Protein AF-A0A356T9Y6-F1 (afdb_monomer)

Solvent-accessible surface area (backbone atoms only — not comparable to full-atom values): 6758 Å² total; per-residue (Å²): 99,62,47,101,84,70,45,80,47,49,85,92,61,42,80,42,81,35,75,61,44,60,67,48,46,75,71,39,52,76,66,49,41,29,22,49,42,24,41,49,51,39,47,34,36,77,71,64,79,35,70,65,84,82,47,53,75,69,30,48,52,24,30,74,67,35,35,50,54,34,81,71,34,36,67,39,81,45,95,54,80,24,35,33,31,36,27,47,42,69,61,55,50,62,49,39,78,72,78,49,96,79,84,77,82,76,88,70,85,76,87,78,86,133

Structure (mmCIF, N/CA/C/O backbone):
data_AF-A0A356T9Y6-F1
#
_entry.id   AF-A0A356T9Y6-F1
#
loop_
_atom_site.group_PDB
_atom_site.id
_atom_site.type_symbol
_atom_site.label_atom_id
_atom_site.label_alt_id
_atom_site.label_comp_id
_atom_site.label_asym_id
_atom_site.label_entity_id
_atom_site.label_seq_id
_atom_site.pdbx_PDB_ins_code
_atom_site.Cartn_x
_atom_site.Cartn_y
_atom_site.Cartn_z
_atom_site.occupancy
_atom_site.B_iso_or_equiv
_atom_site.auth_seq_id
_atom_site.auth_comp_id
_atom_site.auth_asym_id
_atom_site.auth_atom_id
_atom_site.pdbx_PDB_model_num
ATOM 1 N N . MET A 1 1 ? -7.455 -16.817 -10.266 1.00 56.06 1 MET A N 1
ATOM 2 C CA . MET A 1 1 ? -7.678 -17.212 -11.683 1.00 56.06 1 MET A CA 1
ATOM 3 C C . MET A 1 1 ? -6.355 -17.056 -12.451 1.00 56.06 1 MET A C 1
ATOM 5 O O . MET A 1 1 ? -5.447 -16.477 -11.871 1.00 56.06 1 MET A O 1
ATOM 9 N N . TYR A 1 2 ? -6.181 -17.572 -13.676 1.00 58.06 2 TYR A N 1
ATOM 10 C CA . TYR A 1 2 ? -4.976 -17.311 -14.497 1.00 58.06 2 TYR A CA 1
ATOM 11 C C . TYR A 1 2 ? -5.376 -16.685 -15.844 1.00 58.06 2 TYR A C 1
ATOM 13 O O . TYR A 1 2 ? -6.466 -16.972 -16.336 1.00 58.06 2 TYR A O 1
ATOM 21 N N . ASP A 1 3 ? -4.541 -15.820 -16.422 1.00 59.94 3 ASP A N 1
ATOM 22 C CA . ASP A 1 3 ? -4.785 -15.215 -17.736 1.00 59.94 3 ASP A CA 1
ATOM 23 C C . ASP A 1 3 ? -4.516 -16.200 -18.893 1.00 59.94 3 ASP A C 1
ATOM 25 O O . ASP A 1 3 ? -4.099 -17.342 -18.690 1.00 59.94 3 ASP A O 1
ATOM 29 N N . ARG A 1 4 ? -4.726 -15.752 -20.141 1.00 47.72 4 ARG A N 1
ATOM 30 C CA . ARG A 1 4 ? -4.482 -16.566 -21.353 1.00 47.72 4 ARG A CA 1
ATOM 31 C C . ARG A 1 4 ? -3.010 -16.973 -21.542 1.00 47.72 4 ARG A C 1
ATOM 33 O O . ARG A 1 4 ? -2.715 -17.753 -22.440 1.00 47.72 4 ARG A O 1
ATOM 40 N N . ARG A 1 5 ? -2.094 -16.429 -20.735 1.00 49.81 5 ARG A N 1
ATOM 41 C CA . ARG A 1 5 ? -0.657 -16.734 -20.702 1.00 49.81 5 ARG A CA 1
ATOM 42 C C . ARG A 1 5 ? -0.280 -17.581 -19.477 1.00 49.81 5 ARG A C 1
ATOM 44 O O . ARG A 1 5 ? 0.901 -17.846 -19.275 1.00 49.81 5 ARG A O 1
ATOM 51 N N . GLY A 1 6 ? -1.257 -18.007 -18.670 1.00 52.28 6 GLY A N 1
ATOM 52 C CA . GLY A 1 6 ? -1.038 -18.794 -17.457 1.00 52.28 6 GLY A CA 1
ATOM 53 C C . GLY A 1 6 ? -0.529 -17.975 -16.268 1.00 52.28 6 GLY A C 1
ATOM 54 O O . GLY A 1 6 ? 0.009 -18.554 -15.326 1.00 52.28 6 GLY A O 1
ATOM 55 N N . LEU A 1 7 ? -0.670 -16.644 -16.286 1.00 52.72 7 LEU A N 1
ATOM 56 C CA . LEU A 1 7 ? -0.239 -15.767 -15.195 1.00 52.72 7 LEU A CA 1
ATOM 57 C C . LEU A 1 7 ? -1.350 -15.576 -14.160 1.00 52.72 7 LEU A C 1
ATOM 59 O O . LEU A 1 7 ? -2.503 -15.407 -14.549 1.00 52.72 7 LEU A O 1
ATOM 63 N N . PRO A 1 8 ? -1.043 -15.580 -12.851 1.00 59.09 8 PRO A N 1
ATOM 64 C CA . PRO A 1 8 ? -2.057 -15.394 -11.821 1.00 59.09 8 PRO A CA 1
ATOM 65 C C . PRO A 1 8 ? -2.729 -14.024 -11.964 1.00 59.09 8 PRO A C 1
ATOM 67 O O . PRO A 1 8 ? -2.071 -12.988 -11.880 1.00 59.09 8 PRO A O 1
ATOM 70 N N . ILE A 1 9 ? -4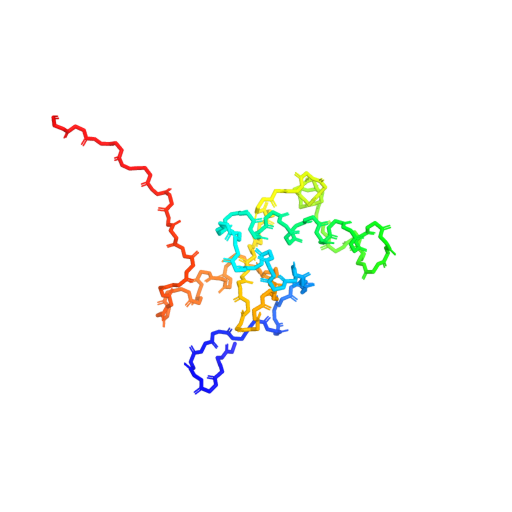.047 -14.025 -12.148 1.00 62.59 9 ILE A N 1
ATOM 71 C CA . ILE A 1 9 ? -4.891 -12.841 -12.005 1.00 62.59 9 ILE A CA 1
ATOM 72 C C . ILE A 1 9 ? -5.355 -12.825 -10.554 1.00 62.59 9 ILE A C 1
ATOM 74 O O . ILE A 1 9 ? -6.025 -13.766 -10.114 1.00 62.59 9 ILE A O 1
ATOM 78 N N . PHE A 1 10 ? -4.971 -11.770 -9.836 1.00 64.62 10 PHE A N 1
ATOM 79 C CA . PHE A 1 10 ? -5.389 -11.515 -8.460 1.00 64.62 10 PHE A CA 1
ATOM 80 C C . PHE A 1 10 ? -6.439 -10.406 -8.357 1.00 64.62 10 PHE A C 1
ATOM 82 O O . PHE A 1 10 ? -6.757 -9.993 -7.248 1.00 64.62 10 PHE A O 1
ATOM 89 N N . ASP A 1 11 ? -6.969 -9.907 -9.479 1.00 62.12 11 ASP A N 1
ATOM 90 C CA . ASP A 1 11 ? -7.982 -8.840 -9.488 1.00 62.12 11 ASP A CA 1
ATOM 91 C C . ASP A 1 11 ? -9.234 -9.210 -8.662 1.00 62.12 11 ASP A C 1
ATOM 93 O O . ASP A 1 11 ? -9.897 -8.330 -8.125 1.00 62.12 11 ASP A O 1
ATOM 97 N N . ASP A 1 12 ? -9.521 -10.506 -8.501 1.00 63.88 12 ASP A N 1
ATOM 98 C CA . ASP A 1 12 ? -10.611 -11.053 -7.684 1.00 63.88 12 ASP A CA 1
ATOM 99 C C . ASP A 1 12 ? -10.329 -11.046 -6.168 1.00 63.88 12 ASP A C 1
ATOM 101 O O . ASP A 1 12 ? -11.264 -11.098 -5.370 1.00 63.88 12 ASP A O 1
ATOM 105 N N . ILE A 1 13 ? -9.060 -10.978 -5.753 1.00 64.50 13 ILE A N 1
ATOM 106 C CA . ILE A 1 13 ? -8.641 -11.094 -4.342 1.00 64.50 13 ILE A CA 1
ATOM 107 C C . ILE A 1 13 ? -7.733 -9.957 -3.854 1.00 64.50 13 ILE A C 1
ATOM 109 O O . ILE A 1 13 ? -7.311 -9.951 -2.691 1.00 64.50 13 ILE A O 1
ATOM 113 N N . ALA A 1 14 ? -7.372 -9.021 -4.728 1.00 74.81 14 ALA A N 1
ATOM 114 C CA . ALA A 1 14 ? -6.532 -7.888 -4.385 1.00 74.81 14 ALA A CA 1
ATOM 115 C C . ALA A 1 14 ? -7.281 -6.962 -3.424 1.00 74.81 14 ALA A C 1
ATOM 117 O O . ALA A 1 14 ? -8.378 -6.482 -3.699 1.00 74.81 14 ALA A O 1
ATOM 118 N N . ALA A 1 15 ? -6.664 -6.672 -2.280 1.00 75.62 15 ALA A N 1
ATOM 119 C CA . ALA A 1 15 ? -7.224 -5.721 -1.328 1.00 75.62 15 ALA A CA 1
ATOM 120 C C . ALA A 1 15 ? -7.080 -4.276 -1.830 1.00 75.62 15 ALA A C 1
ATOM 122 O O . ALA A 1 15 ? -7.915 -3.425 -1.512 1.00 75.62 15 ALA A O 1
ATOM 123 N N . VAL A 1 16 ? -5.996 -4.005 -2.569 1.00 81.00 16 VAL A N 1
ATOM 124 C CA . VAL A 1 16 ? -5.581 -2.677 -3.038 1.00 81.00 16 VAL A CA 1
ATOM 125 C C . VAL A 1 16 ? -4.781 -2.799 -4.335 1.00 81.00 16 VAL A C 1
ATOM 127 O O . VAL A 1 16 ? -3.892 -3.649 -4.425 1.00 81.00 16 VAL A O 1
ATOM 130 N N . ASP A 1 17 ? -5.020 -1.876 -5.265 1.00 85.06 17 ASP A N 1
ATOM 131 C CA . ASP A 1 17 ? -4.154 -1.576 -6.406 1.00 85.06 17 ASP A CA 1
ATOM 132 C C . ASP A 1 17 ? -3.355 -0.287 -6.164 1.00 85.06 17 ASP A C 1
ATOM 134 O O . ASP A 1 17 ? -3.898 0.703 -5.682 1.00 85.06 17 ASP A O 1
ATOM 138 N N . SER A 1 18 ? -2.068 -0.290 -6.506 1.00 82.06 18 SER A N 1
ATOM 139 C CA . SER A 1 18 ? -1.175 0.876 -6.447 1.00 82.06 18 SER A CA 1
ATOM 140 C C . SER A 1 18 ? -0.456 1.059 -7.782 1.00 82.06 18 SER A C 1
ATOM 142 O O . SER A 1 18 ? -0.133 0.072 -8.447 1.00 82.06 18 SER A O 1
ATOM 144 N N . ASN A 1 19 ? -0.186 2.307 -8.177 1.00 87.12 19 ASN A N 1
ATOM 145 C CA . ASN A 1 19 ? 0.563 2.626 -9.393 1.00 87.12 19 ASN A CA 1
ATOM 146 C C . ASN A 1 19 ? 1.815 3.445 -9.058 1.00 87.12 19 ASN A C 1
ATOM 148 O O . ASN A 1 19 ? 1.735 4.603 -8.663 1.00 87.12 19 ASN A O 1
ATOM 152 N N . LEU A 1 20 ? 2.988 2.840 -9.243 1.00 80.62 20 LEU A N 1
ATOM 153 C CA . LEU A 1 20 ? 4.279 3.444 -8.903 1.00 80.62 20 LEU A CA 1
ATOM 154 C C . LEU A 1 20 ? 4.829 4.383 -9.981 1.00 80.62 20 LEU A C 1
ATOM 156 O O . LEU A 1 20 ? 5.854 5.023 -9.758 1.00 80.62 20 LEU A O 1
ATOM 160 N N . GLY A 1 21 ? 4.202 4.438 -11.157 1.00 79.12 21 GLY A N 1
ATOM 161 C CA . GLY A 1 21 ? 4.794 5.051 -12.341 1.00 79.12 21 GLY A CA 1
ATOM 162 C C . GLY A 1 21 ? 5.931 4.207 -12.937 1.00 79.12 21 GLY A C 1
ATOM 163 O O . GLY A 1 21 ? 6.632 3.449 -12.260 1.00 79.12 21 GLY A O 1
ATOM 164 N N . ARG A 1 22 ? 6.125 4.330 -14.256 1.00 75.19 22 ARG A N 1
ATOM 165 C CA . ARG A 1 22 ? 7.030 3.464 -15.035 1.00 75.19 22 ARG A CA 1
ATOM 166 C C . ARG A 1 22 ? 8.487 3.531 -14.566 1.00 75.19 22 ARG A C 1
ATOM 168 O O . ARG A 1 22 ? 9.138 2.496 -14.462 1.00 75.19 22 ARG A O 1
ATOM 175 N N . GLN A 1 23 ? 8.993 4.721 -14.247 1.00 70.06 23 GLN A N 1
ATOM 176 C CA . GLN A 1 23 ? 10.394 4.904 -13.859 1.00 70.06 23 GLN A CA 1
ATOM 177 C C . GLN A 1 23 ? 10.724 4.199 -12.536 1.00 70.06 23 GLN A C 1
ATOM 179 O O . GLN A 1 23 ? 11.721 3.482 -12.441 1.00 70.06 23 GLN A O 1
ATOM 184 N N . THR A 1 24 ? 9.865 4.343 -11.525 1.00 77.12 24 THR A N 1
ATOM 185 C CA . THR A 1 24 ? 10.039 3.688 -10.221 1.00 77.12 24 THR A CA 1
ATOM 186 C C . THR A 1 24 ? 9.911 2.171 -10.337 1.00 77.12 24 THR A C 1
ATOM 188 O O . THR A 1 24 ? 10.630 1.447 -9.652 1.00 77.12 24 THR A O 1
ATOM 191 N N . ALA A 1 25 ? 9.047 1.686 -11.232 1.00 75.06 25 ALA A N 1
ATOM 192 C CA . ALA A 1 25 ? 8.877 0.261 -11.493 1.00 75.06 25 ALA A CA 1
ATOM 193 C C . ALA A 1 25 ? 10.104 -0.383 -12.160 1.00 75.06 25 ALA A C 1
ATOM 195 O O . ALA A 1 25 ? 10.475 -1.493 -11.797 1.00 75.06 25 ALA A O 1
ATOM 196 N N . LEU A 1 26 ? 10.736 0.311 -13.114 1.00 72.06 26 LEU A N 1
ATOM 197 C CA . LEU A 1 26 ? 11.873 -0.219 -13.878 1.00 72.06 26 LEU A CA 1
ATOM 198 C C . LEU A 1 26 ? 13.210 -0.118 -13.134 1.00 72.06 26 LEU A C 1
ATOM 200 O O . LEU A 1 26 ? 14.086 -0.953 -13.334 1.00 72.06 26 LEU A O 1
ATOM 204 N N . THR A 1 27 ? 13.379 0.899 -12.288 1.00 74.06 27 THR A N 1
ATOM 205 C CA . THR A 1 27 ? 14.651 1.166 -11.585 1.00 74.06 27 THR A CA 1
ATOM 206 C C . THR A 1 27 ? 14.654 0.730 -10.120 1.00 74.06 27 THR A C 1
ATOM 208 O O . THR A 1 27 ? 15.707 0.650 -9.484 1.00 74.06 27 THR A O 1
ATOM 211 N N . GLY A 1 28 ? 13.484 0.437 -9.552 1.00 73.44 28 GLY A N 1
ATOM 212 C CA . GLY A 1 28 ? 13.354 0.004 -8.170 1.00 73.44 28 GLY A CA 1
ATOM 213 C C . GLY A 1 28 ? 13.840 -1.430 -7.960 1.00 73.44 28 GLY A C 1
ATOM 214 O O . GLY A 1 28 ? 13.413 -2.357 -8.639 1.00 73.44 28 GLY A O 1
ATOM 215 N N . ARG A 1 29 ? 14.667 -1.657 -6.930 1.00 78.12 29 ARG A N 1
ATOM 216 C CA . ARG A 1 29 ? 14.887 -3.021 -6.410 1.00 78.12 29 ARG A CA 1
ATOM 217 C C . ARG A 1 29 ? 13.557 -3.596 -5.913 1.00 78.12 29 ARG A C 1
ATOM 219 O O . ARG A 1 29 ? 12.748 -2.847 -5.374 1.00 78.12 29 ARG A O 1
ATOM 226 N N . TYR A 1 30 ? 13.379 -4.917 -5.962 1.00 74.44 30 TYR A N 1
ATOM 227 C CA . TYR A 1 30 ? 12.137 -5.605 -5.563 1.00 74.44 30 TYR A CA 1
ATOM 228 C C . TYR A 1 30 ? 11.542 -5.127 -4.219 1.00 74.44 30 TYR A C 1
ATOM 230 O O . TYR A 1 30 ? 10.385 -4.732 -4.139 1.00 74.44 30 TYR A O 1
ATOM 238 N N . ARG A 1 31 ? 12.338 -5.053 -3.141 1.00 81.94 31 ARG A N 1
ATOM 239 C CA . ARG A 1 31 ? 11.851 -4.519 -1.845 1.00 81.94 31 ARG A CA 1
ATOM 240 C C . ARG A 1 31 ? 11.600 -3.005 -1.867 1.00 81.94 31 ARG A C 1
ATOM 242 O O . ARG A 1 31 ? 10.859 -2.499 -1.029 1.00 81.94 31 ARG A O 1
ATOM 249 N N . GLY A 1 32 ? 12.245 -2.280 -2.775 1.00 85.50 32 GLY A N 1
ATOM 250 C CA . GLY A 1 32 ? 12.058 -0.850 -3.005 1.00 85.50 32 GLY A CA 1
ATOM 251 C C . GLY A 1 32 ? 10.707 -0.534 -3.645 1.00 85.50 32 GLY A C 1
ATOM 252 O O . GLY A 1 32 ? 10.010 0.342 -3.130 1.00 85.50 32 GLY A O 1
ATOM 253 N N . THR A 1 33 ? 10.295 -1.283 -4.675 1.00 86.69 33 THR A N 1
ATOM 254 C CA . THR A 1 33 ? 8.971 -1.126 -5.311 1.00 86.69 33 THR A CA 1
ATOM 255 C C . THR A 1 33 ? 7.849 -1.429 -4.318 1.00 86.69 33 THR A C 1
ATOM 257 O O . THR A 1 33 ? 6.914 -0.646 -4.181 1.00 86.69 33 THR A O 1
ATOM 260 N N . MET A 1 34 ? 8.003 -2.457 -3.482 1.00 89.88 34 MET A N 1
ATOM 261 C CA . MET A 1 34 ? 7.057 -2.745 -2.394 1.00 89.88 34 MET A CA 1
ATOM 262 C C . MET A 1 34 ? 6.931 -1.606 -1.372 1.00 89.88 34 MET A C 1
ATOM 264 O O . MET A 1 34 ? 5.832 -1.258 -0.951 1.00 89.88 34 MET A O 1
ATOM 268 N N . ARG A 1 35 ? 8.050 -0.994 -0.955 1.00 90.69 35 ARG A N 1
ATOM 269 C CA . ARG A 1 35 ? 8.012 0.168 -0.045 1.00 90.69 35 ARG A CA 1
ATOM 270 C C . ARG A 1 35 ? 7.356 1.376 -0.703 1.00 90.69 35 ARG A C 1
ATOM 272 O O . ARG A 1 35 ? 6.709 2.160 -0.013 1.00 90.69 35 ARG A O 1
ATOM 279 N N . ALA A 1 36 ? 7.564 1.567 -2.004 1.00 91.12 36 ALA A N 1
ATOM 280 C CA . ALA A 1 36 ? 6.896 2.615 -2.764 1.00 91.12 36 ALA A CA 1
ATOM 281 C C . ALA A 1 36 ? 5.376 2.377 -2.793 1.00 91.12 36 ALA A C 1
ATOM 283 O O . ALA A 1 36 ? 4.635 3.281 -2.426 1.00 91.12 36 ALA A O 1
ATOM 284 N N . ALA A 1 37 ? 4.930 1.144 -3.048 1.00 91.62 37 ALA A N 1
ATOM 285 C CA . ALA A 1 37 ? 3.511 0.777 -3.038 1.00 91.62 37 ALA A CA 1
ATOM 286 C C . ALA A 1 37 ? 2.864 0.960 -1.660 1.00 91.62 37 ALA A C 1
ATOM 288 O O . ALA A 1 37 ? 1.780 1.521 -1.537 1.00 91.62 37 ALA A O 1
ATOM 289 N N . THR A 1 38 ? 3.562 0.591 -0.582 1.00 94.44 38 THR A N 1
ATOM 290 C CA . THR A 1 38 ? 3.068 0.853 0.779 1.00 94.44 38 THR A CA 1
ATOM 291 C C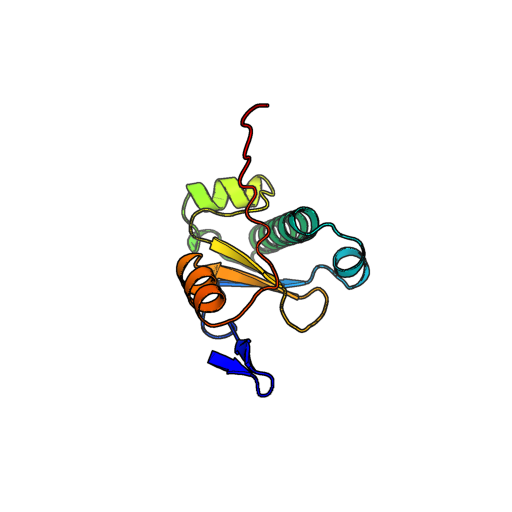 . THR A 1 38 ? 2.938 2.351 1.072 1.00 94.44 38 THR A C 1
ATOM 293 O O . THR A 1 38 ? 2.011 2.766 1.766 1.00 94.44 38 THR A O 1
ATOM 296 N N . ARG A 1 39 ? 3.858 3.180 0.563 1.00 95.00 39 ARG A N 1
ATOM 297 C CA . ARG A 1 39 ? 3.789 4.641 0.723 1.00 95.00 39 ARG A CA 1
ATOM 298 C C . ARG A 1 39 ? 2.650 5.253 -0.084 1.00 95.00 39 ARG A C 1
ATOM 300 O O . ARG A 1 39 ? 2.017 6.176 0.420 1.00 95.00 39 ARG A O 1
ATOM 307 N N . ASP A 1 40 ? 2.379 4.721 -1.267 1.00 94.50 40 ASP A N 1
ATOM 308 C CA . ASP A 1 40 ? 1.231 5.109 -2.081 1.00 94.50 40 ASP A CA 1
ATOM 309 C C . ASP A 1 40 ? -0.092 4.745 -1.386 1.00 94.50 40 ASP A C 1
ATOM 311 O O . ASP A 1 40 ? -0.928 5.618 -1.172 1.00 94.50 40 ASP A O 1
ATOM 315 N N . LEU A 1 41 ? -0.221 3.520 -0.856 1.00 94.50 41 LEU A N 1
ATOM 316 C CA . LEU A 1 41 ? -1.360 3.119 -0.016 1.00 94.50 41 LEU A CA 1
ATOM 317 C C . LEU A 1 41 ? -1.537 4.015 1.212 1.00 94.50 41 LEU A C 1
ATOM 319 O O . LEU A 1 41 ? -2.650 4.426 1.533 1.00 94.50 41 LEU A O 1
ATOM 323 N N . ARG A 1 42 ? -0.446 4.372 1.889 1.00 95.94 42 ARG A N 1
ATOM 324 C CA . ARG A 1 42 ? -0.508 5.359 2.972 1.00 95.94 42 ARG A CA 1
ATOM 325 C C . ARG A 1 42 ? -1.060 6.700 2.473 1.00 95.94 42 ARG A C 1
ATOM 327 O O . ARG A 1 42 ? -1.860 7.311 3.172 1.00 95.94 42 ARG A O 1
ATOM 334 N N . GLY A 1 43 ? -0.646 7.145 1.287 1.00 95.00 43 GLY A N 1
ATOM 335 C CA . GLY A 1 43 ? -1.175 8.339 0.628 1.00 95.00 43 GLY A CA 1
ATOM 336 C C . GLY A 1 43 ? -2.678 8.247 0.367 1.00 95.00 43 GLY A C 1
ATOM 337 O O . GLY A 1 43 ? -3.401 9.146 0.780 1.00 95.00 43 GLY A O 1
ATOM 338 N N . MET A 1 44 ? -3.151 7.145 -0.222 1.00 92.44 44 MET A N 1
ATOM 339 C CA . MET A 1 44 ? -4.579 6.895 -0.470 1.00 92.44 44 MET A CA 1
ATOM 340 C C . MET A 1 44 ? -5.407 6.953 0.820 1.00 92.44 44 MET A C 1
ATOM 342 O O . MET A 1 44 ? -6.460 7.584 0.854 1.00 92.44 44 MET A O 1
ATOM 346 N N . ILE A 1 45 ? -4.909 6.352 1.908 1.00 93.50 45 ILE A N 1
ATOM 347 C CA . ILE A 1 45 ? -5.572 6.415 3.220 1.00 93.50 45 ILE A CA 1
ATOM 348 C C . ILE A 1 45 ? -5.641 7.855 3.728 1.00 93.50 45 ILE A C 1
ATOM 350 O O . ILE A 1 45 ? -6.695 8.306 4.166 1.00 93.50 45 ILE A O 1
ATOM 354 N N . ASN A 1 46 ? -4.532 8.591 3.652 1.00 94.88 46 ASN A N 1
ATOM 355 C CA . ASN A 1 46 ? -4.479 9.976 4.115 1.00 94.88 46 ASN A CA 1
ATOM 356 C C . ASN A 1 46 ? -5.380 10.910 3.289 1.00 94.88 46 ASN A C 1
ATOM 358 O O . ASN A 1 46 ? -5.883 11.887 3.833 1.00 94.88 46 ASN A O 1
ATOM 362 N N . ARG A 1 47 ? -5.583 10.617 1.997 1.00 96.00 47 ARG A N 1
ATOM 363 C CA . ARG A 1 47 ? -6.481 11.363 1.100 1.00 96.00 47 ARG A CA 1
ATOM 364 C C . ARG A 1 47 ? -7.950 10.932 1.199 1.00 96.00 47 ARG A C 1
ATOM 366 O O . ARG A 1 47 ? -8.793 11.538 0.554 1.00 96.00 47 ARG A O 1
ATOM 373 N N . GLY A 1 48 ? -8.267 9.896 1.979 1.00 91.44 48 GLY A N 1
ATOM 374 C CA . GLY A 1 48 ? -9.631 9.369 2.105 1.00 91.44 48 GLY A CA 1
ATOM 375 C C . GLY A 1 48 ? -10.088 8.472 0.948 1.00 91.44 48 GLY A C 1
ATOM 376 O O . GLY A 1 48 ? -11.211 7.983 0.969 1.00 91.44 48 GLY A O 1
ATOM 377 N N . GLU A 1 49 ? -9.218 8.183 -0.022 1.00 91.38 49 GLU A N 1
ATOM 378 C CA . GLU A 1 49 ? -9.485 7.257 -1.136 1.00 91.38 49 GLU A CA 1
ATOM 379 C C . GLU A 1 49 ? -9.564 5.794 -0.663 1.00 91.38 49 GLU A C 1
ATOM 381 O O . GLU A 1 49 ? -10.130 4.933 -1.333 1.00 91.38 49 GLU A O 1
ATOM 386 N N . MET A 1 50 ? -8.992 5.501 0.510 1.00 89.88 50 MET A N 1
ATOM 387 C CA . MET A 1 50 ? -8.992 4.178 1.127 1.00 89.88 50 MET A CA 1
ATOM 388 C C . MET A 1 50 ? -9.333 4.275 2.615 1.00 89.88 50 MET A C 1
ATOM 390 O O . MET A 1 50 ? -8.619 4.912 3.388 1.00 89.88 50 MET A O 1
ATOM 394 N N . SER A 1 51 ? -10.381 3.576 3.057 1.00 91.00 51 SER A N 1
ATOM 395 C CA . SER A 1 51 ? -10.734 3.551 4.480 1.00 91.00 51 SER A CA 1
ATOM 396 C C . SER A 1 51 ? -9.688 2.798 5.308 1.00 91.00 51 SER A C 1
ATOM 398 O O . SER A 1 51 ? -9.418 1.615 5.078 1.00 91.00 51 SER A O 1
ATOM 400 N N . ALA A 1 52 ? -9.146 3.461 6.334 1.00 90.12 52 ALA A N 1
ATOM 401 C CA . ALA A 1 52 ? -8.252 2.838 7.310 1.00 90.12 52 ALA A CA 1
ATOM 402 C C . ALA A 1 52 ? -8.923 1.679 8.074 1.00 90.12 52 ALA A C 1
ATOM 404 O O . ALA A 1 52 ? -8.226 0.766 8.513 1.00 90.12 52 ALA A O 1
ATOM 405 N N . GLY A 1 53 ? -10.259 1.681 8.189 1.00 90.81 53 GLY A N 1
ATOM 406 C CA . GLY A 1 53 ? -11.031 0.631 8.865 1.00 90.81 53 GLY A CA 1
ATOM 407 C C . GLY A 1 53 ? -10.951 -0.743 8.191 1.00 90.81 53 GLY A C 1
ATOM 408 O O . GLY A 1 53 ? -11.308 -1.744 8.801 1.00 90.81 53 GLY A O 1
ATOM 409 N N . ARG A 1 54 ? -10.425 -0.817 6.961 1.00 88.88 54 ARG A N 1
ATOM 410 C CA . ARG A 1 54 ? -10.172 -2.079 6.244 1.00 88.88 54 ARG A CA 1
ATOM 411 C C . ARG A 1 54 ? -8.948 -2.842 6.759 1.00 88.88 54 ARG A C 1
ATOM 413 O O . ARG A 1 54 ? -8.714 -3.969 6.333 1.00 88.88 54 ARG A O 1
ATOM 420 N N . PHE A 1 55 ? -8.146 -2.231 7.629 1.00 91.31 55 PHE A N 1
ATOM 421 C CA . PHE A 1 55 ? -6.870 -2.774 8.081 1.00 91.31 55 PHE A CA 1
ATOM 422 C C . PHE A 1 55 ? -6.830 -2.923 9.599 1.00 91.31 55 PHE A C 1
ATOM 424 O O . PHE A 1 55 ? -7.301 -2.068 10.348 1.00 91.31 55 PHE A O 1
ATOM 431 N N . THR A 1 56 ? -6.174 -3.981 10.073 1.00 94.44 56 THR A N 1
ATOM 432 C CA . THR A 1 56 ? -5.932 -4.166 11.507 1.00 94.44 56 THR A CA 1
ATOM 433 C C . THR A 1 56 ? -4.920 -3.138 12.037 1.00 94.44 56 THR A C 1
ATOM 435 O O . THR A 1 56 ? -4.094 -2.618 11.276 1.00 94.44 56 THR A O 1
ATOM 438 N N . PRO A 1 57 ? -4.865 -2.881 13.358 1.00 95.81 57 PRO A N 1
ATOM 439 C CA . PRO A 1 57 ? -3.886 -1.953 13.934 1.00 95.81 57 PRO A CA 1
ATOM 440 C C . PRO A 1 57 ? -2.420 -2.300 13.612 1.00 95.81 57 PRO A C 1
ATOM 442 O O . PRO A 1 57 ? -1.576 -1.414 13.448 1.00 95.81 57 PRO A O 1
ATOM 445 N N . ALA A 1 58 ? -2.087 -3.591 13.499 1.00 94.00 58 ALA A N 1
ATOM 446 C CA . ALA A 1 58 ? -0.753 -4.039 13.098 1.00 94.00 58 ALA A CA 1
ATOM 447 C C . ALA A 1 58 ? -0.452 -3.715 11.624 1.00 94.00 58 ALA A C 1
ATOM 449 O O . ALA A 1 58 ? 0.653 -3.273 11.298 1.00 94.00 58 ALA A O 1
ATOM 450 N N . GLN A 1 59 ? -1.443 -3.875 10.745 1.00 94.50 59 GLN A N 1
ATOM 451 C CA . GLN A 1 59 ? -1.332 -3.534 9.328 1.00 94.50 59 GLN A CA 1
ATOM 452 C C . GLN A 1 59 ? -1.213 -2.026 9.130 1.00 94.50 59 GLN A C 1
ATOM 454 O O . GLN A 1 59 ? -0.309 -1.576 8.430 1.00 94.50 59 GLN A O 1
ATOM 459 N N . LEU A 1 60 ? -2.023 -1.235 9.836 1.00 96.12 60 LEU A N 1
ATOM 460 C CA . LEU A 1 60 ? -1.932 0.222 9.805 1.00 96.12 60 LEU A CA 1
ATOM 461 C C . LEU A 1 60 ? -0.569 0.733 10.284 1.00 96.12 60 LEU A C 1
ATOM 463 O O . LEU A 1 60 ? -0.026 1.659 9.686 1.00 96.12 60 LEU A O 1
ATOM 467 N N . ARG A 1 61 ? 0.031 0.127 11.319 1.00 96.50 61 ARG A N 1
ATOM 468 C CA . ARG A 1 61 ? 1.411 0.458 11.728 1.00 96.50 61 ARG A CA 1
ATOM 469 C C . ARG A 1 61 ? 2.423 0.170 10.619 1.00 96.50 61 ARG A C 1
ATOM 471 O O . ARG A 1 61 ? 3.296 0.998 10.365 1.00 96.50 61 ARG A O 1
ATOM 478 N N . ALA A 1 62 ? 2.304 -0.970 9.940 1.00 93.50 62 ALA A N 1
ATOM 479 C CA . ALA A 1 62 ? 3.187 -1.315 8.827 1.00 93.50 62 ALA A CA 1
ATOM 480 C C . ALA A 1 62 ? 3.032 -0.351 7.637 1.00 93.50 62 ALA A C 1
ATOM 482 O O . ALA A 1 62 ? 4.040 0.096 7.083 1.00 93.50 62 ALA A O 1
ATOM 483 N N . ILE A 1 63 ? 1.789 0.016 7.303 1.00 94.69 63 ILE A N 1
ATOM 484 C CA . ILE A 1 63 ? 1.456 0.958 6.229 1.00 94.69 63 ILE A CA 1
ATOM 485 C C . ILE A 1 63 ? 1.996 2.355 6.541 1.00 94.69 63 ILE A C 1
ATOM 487 O O . ILE A 1 63 ? 2.742 2.928 5.747 1.00 94.69 63 ILE A O 1
ATOM 491 N N . ARG A 1 64 ? 1.705 2.885 7.736 1.00 94.31 64 ARG A N 1
ATOM 492 C CA . ARG A 1 64 ? 2.189 4.208 8.164 1.00 94.31 64 ARG A CA 1
ATOM 493 C C . ARG A 1 64 ? 3.718 4.290 8.173 1.00 94.31 64 ARG A C 1
ATOM 495 O O . ARG A 1 64 ? 4.275 5.297 7.733 1.00 94.31 64 ARG A O 1
ATOM 502 N N . GLY A 1 65 ? 4.381 3.206 8.581 1.00 93.44 65 GLY A N 1
ATOM 503 C CA . GLY A 1 65 ? 5.838 3.070 8.569 1.00 93.44 65 GLY A CA 1
ATOM 504 C C . GLY A 1 65 ? 6.467 2.779 7.200 1.00 93.44 65 GLY A C 1
ATOM 505 O O . GLY A 1 65 ? 7.681 2.600 7.134 1.00 93.44 65 GLY A O 1
ATOM 506 N N . GLY A 1 66 ? 5.690 2.681 6.112 1.00 91.50 66 GLY A N 1
ATOM 507 C CA . GLY A 1 66 ? 6.225 2.427 4.767 1.00 91.50 66 GLY A CA 1
ATOM 508 C C . GLY A 1 66 ? 6.965 1.089 4.647 1.00 91.50 66 GLY A C 1
ATOM 509 O O . GLY A 1 66 ? 7.981 0.986 3.948 1.00 91.50 66 GLY A O 1
ATOM 510 N N . ARG A 1 67 ? 6.519 0.064 5.384 1.00 90.50 67 ARG A N 1
ATOM 511 C CA . ARG A 1 67 ? 7.161 -1.256 5.379 1.00 90.50 67 ARG A CA 1
ATOM 512 C C . ARG A 1 67 ? 6.920 -1.967 4.047 1.00 90.50 67 ARG A C 1
ATOM 514 O O . ARG A 1 67 ? 5.843 -1.884 3.475 1.00 90.50 67 ARG A O 1
ATOM 521 N N . ALA A 1 68 ? 7.916 -2.714 3.570 1.00 85.56 68 ALA A N 1
ATOM 522 C CA . ALA A 1 68 ? 7.792 -3.513 2.343 1.00 85.56 68 ALA A CA 1
ATOM 523 C C . ALA A 1 68 ? 6.738 -4.632 2.455 1.00 85.56 68 ALA A C 1
ATOM 525 O O . ALA A 1 68 ? 6.261 -5.133 1.447 1.00 85.56 68 ALA A O 1
ATOM 526 N N . GLN A 1 69 ? 6.413 -5.050 3.679 1.00 82.50 69 GLN A N 1
ATOM 527 C CA . GLN A 1 69 ? 5.432 -6.090 3.955 1.00 82.50 69 GLN A CA 1
ATOM 528 C C . GLN A 1 69 ? 4.456 -5.601 5.018 1.00 82.50 69 GLN A C 1
ATOM 530 O O . GLN A 1 69 ? 4.852 -4.957 5.996 1.00 82.50 69 GLN A O 1
ATOM 535 N N . THR A 1 70 ? 3.201 -5.982 4.829 1.00 87.62 70 THR A N 1
ATOM 536 C CA . THR A 1 70 ? 2.085 -5.740 5.738 1.00 87.62 70 THR A CA 1
ATOM 537 C C . THR A 1 70 ? 1.654 -7.098 6.306 1.00 87.62 70 THR A C 1
ATOM 539 O O . THR A 1 70 ? 1.551 -8.046 5.535 1.00 87.62 70 THR A O 1
ATOM 542 N N . PRO A 1 71 ? 1.439 -7.268 7.624 1.00 89.12 71 PRO A N 1
ATOM 543 C CA . PRO A 1 71 ? 1.045 -8.558 8.200 1.00 89.12 71 PRO A CA 1
ATOM 544 C C . PRO A 1 71 ? -0.151 -9.199 7.478 1.00 89.12 71 PRO A C 1
ATOM 546 O O . PRO A 1 71 ? -1.162 -8.534 7.259 1.00 89.12 71 PRO A O 1
ATOM 549 N N . GLY A 1 72 ? -0.023 -10.473 7.094 1.00 86.19 72 GLY A N 1
ATOM 550 C CA . GLY A 1 72 ? -1.040 -11.210 6.327 1.00 86.19 72 GLY A CA 1
ATOM 551 C C . GLY A 1 72 ? -1.096 -10.885 4.828 1.00 86.19 72 GLY A C 1
ATOM 552 O O . GLY A 1 72 ? -1.750 -11.605 4.084 1.00 86.19 72 GLY A O 1
ATOM 553 N N . TYR A 1 73 ? -0.361 -9.872 4.362 1.00 86.94 73 TYR A N 1
ATOM 554 C CA . TYR A 1 73 ? -0.374 -9.413 2.974 1.00 86.94 73 TYR A CA 1
ATOM 555 C C . TYR A 1 73 ? 1.033 -9.336 2.370 1.00 86.94 73 TYR A C 1
ATOM 557 O O . TYR A 1 73 ? 2.055 -9.273 3.064 1.00 86.94 73 TYR A O 1
ATOM 565 N N . THR A 1 74 ? 1.099 -9.326 1.045 1.00 87.75 74 THR A N 1
ATOM 566 C CA . THR A 1 74 ? 2.317 -8.997 0.305 1.00 87.75 74 THR A CA 1
ATOM 567 C C . THR A 1 74 ? 1.964 -8.305 -1.005 1.00 87.75 74 THR A C 1
ATOM 569 O O . THR A 1 74 ? 0.888 -8.514 -1.560 1.00 87.75 74 THR A O 1
ATOM 572 N N . TRP A 1 75 ? 2.862 -7.448 -1.479 1.00 87.56 75 TRP A N 1
ATOM 573 C CA . TRP A 1 75 ? 2.715 -6.791 -2.771 1.00 87.56 75 TRP A CA 1
ATOM 574 C C . TRP A 1 75 ? 3.135 -7.741 -3.897 1.00 87.56 75 TRP A C 1
ATOM 576 O O . TRP A 1 75 ? 4.203 -8.346 -3.827 1.00 87.56 75 TRP A O 1
ATOM 586 N N . HIS A 1 76 ? 2.316 -7.840 -4.937 1.00 84.25 76 HIS A N 1
ATOM 587 C CA . HIS A 1 76 ? 2.595 -8.568 -6.171 1.00 84.25 76 HIS A CA 1
ATOM 588 C C . HIS A 1 76 ? 2.712 -7.594 -7.335 1.00 84.25 76 HIS A C 1
ATOM 590 O O . HIS A 1 76 ? 1.947 -6.636 -7.421 1.00 84.25 76 HIS A O 1
ATOM 596 N N . HIS A 1 77 ? 3.669 -7.841 -8.228 1.00 81.88 77 HIS A N 1
ATOM 597 C CA . HIS A 1 77 ? 3.761 -7.095 -9.479 1.00 81.88 77 HIS A CA 1
ATOM 598 C C . HIS A 1 77 ? 2.673 -7.609 -10.421 1.00 81.88 77 HIS A C 1
ATOM 600 O O . HIS A 1 77 ? 2.588 -8.812 -10.666 1.00 81.88 77 HIS A O 1
ATOM 606 N N . HIS A 1 78 ? 1.848 -6.702 -10.931 1.00 79.81 78 HIS A N 1
ATOM 607 C CA . HIS A 1 78 ? 0.925 -7.015 -12.011 1.00 79.81 78 HIS A CA 1
ATOM 608 C C . HIS A 1 78 ? 1.686 -7.027 -13.348 1.00 79.81 78 HIS A C 1
ATOM 610 O O . HIS A 1 78 ? 2.738 -6.403 -13.484 1.00 79.81 78 HIS A O 1
ATOM 616 N N . GLN A 1 79 ? 1.132 -7.684 -14.368 1.00 75.81 79 GLN A N 1
ATOM 617 C CA . GLN A 1 79 ? 1.683 -7.678 -1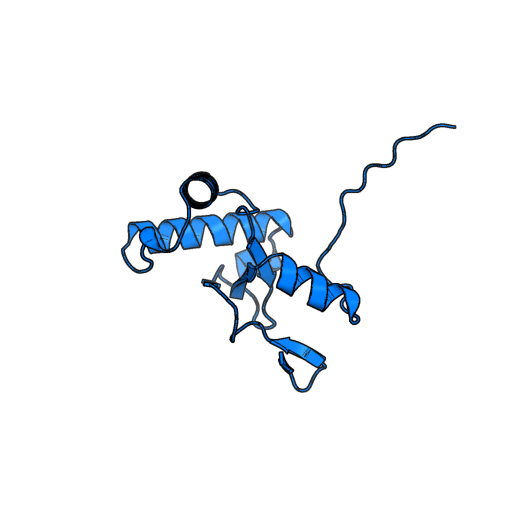5.734 1.00 75.81 79 GLN A CA 1
ATOM 618 C C . GLN A 1 79 ? 1.783 -6.271 -16.355 1.00 75.81 79 GLN A C 1
ATOM 620 O O . GLN A 1 79 ? 2.623 -6.015 -17.216 1.00 75.81 79 GLN A O 1
ATOM 625 N N . ASN A 1 80 ? 0.955 -5.337 -15.881 1.00 78.81 80 ASN A N 1
ATOM 626 C CA . ASN A 1 80 ? 1.050 -3.927 -16.252 1.00 78.81 80 ASN A CA 1
ATOM 627 C C . ASN A 1 80 ? 2.175 -3.282 -15.440 1.00 78.81 80 ASN A C 1
ATOM 629 O O . ASN A 1 80 ? 2.069 -3.168 -14.218 1.00 78.81 80 ASN A O 1
ATOM 633 N N . ILE A 1 81 ? 3.232 -2.840 -16.124 1.00 80.12 81 ILE A N 1
ATOM 634 C CA . ILE A 1 81 ? 4.410 -2.227 -15.500 1.00 80.12 81 ILE A CA 1
ATOM 635 C C . ILE A 1 81 ? 3.988 -1.093 -14.559 1.00 80.12 81 ILE A C 1
ATOM 637 O O . ILE A 1 81 ? 3.277 -0.171 -14.950 1.00 80.12 81 ILE A O 1
ATOM 641 N N . GLY A 1 82 ? 4.465 -1.158 -13.315 1.00 81.62 82 GLY A N 1
ATOM 642 C CA . GLY A 1 82 ? 4.196 -0.161 -12.278 1.00 81.62 82 GLY A CA 1
ATOM 643 C C . GLY A 1 82 ? 2.910 -0.372 -11.490 1.00 81.62 82 GLY A C 1
ATOM 644 O O . GLY A 1 82 ? 2.790 0.229 -10.424 1.00 81.62 82 GLY A O 1
ATOM 645 N N . ARG A 1 83 ? 2.007 -1.260 -11.926 1.00 87.12 83 ARG A N 1
ATOM 646 C CA . ARG A 1 83 ? 0.849 -1.670 -11.124 1.00 87.12 83 ARG A CA 1
ATOM 647 C C . ARG A 1 83 ? 1.262 -2.744 -10.112 1.00 87.12 83 ARG A C 1
ATOM 649 O O . ARG A 1 83 ? 1.843 -3.769 -10.468 1.00 87.12 83 ARG A O 1
ATOM 656 N N . MET A 1 84 ? 0.936 -2.503 -8.848 1.00 88.88 84 MET A N 1
ATOM 657 C CA . MET A 1 84 ? 1.204 -3.384 -7.714 1.00 88.88 84 MET A CA 1
ATOM 658 C C . MET A 1 84 ? -0.110 -3.756 -7.032 1.00 88.88 84 MET A C 1
ATOM 660 O O . MET A 1 84 ? -0.944 -2.885 -6.803 1.00 88.88 84 MET A O 1
ATOM 664 N N . GLN A 1 85 ? -0.267 -5.023 -6.655 1.00 89.69 85 GLN A N 1
ATOM 665 C CA . GLN A 1 85 ? -1.472 -5.533 -5.995 1.00 89.69 85 GLN A CA 1
ATOM 666 C C . GLN A 1 85 ? -1.143 -6.024 -4.590 1.00 89.69 85 GLN A C 1
ATOM 668 O O . GLN A 1 85 ? -0.233 -6.836 -4.415 1.00 89.69 85 GLN A O 1
ATOM 673 N N . LEU A 1 86 ? -1.857 -5.537 -3.577 1.00 89.75 86 LEU A N 1
ATOM 674 C CA . LEU A 1 86 ? -1.727 -6.043 -2.212 1.00 89.75 86 LEU A CA 1
ATOM 675 C C . LEU A 1 86 ? -2.651 -7.250 -2.048 1.00 89.75 86 LEU A C 1
ATOM 677 O O . LEU A 1 86 ? -3.869 -7.090 -2.019 1.00 89.75 86 LEU A O 1
ATOM 681 N N . VAL A 1 87 ? -2.086 -8.449 -1.918 1.00 86.62 87 VAL A N 1
ATOM 682 C CA . VAL A 1 87 ? -2.858 -9.704 -1.857 1.00 86.62 87 VAL A CA 1
ATOM 683 C C . VAL A 1 87 ? -2.576 -10.472 -0.565 1.00 86.62 87 VAL A C 1
ATOM 685 O O . VAL A 1 87 ? -1.488 -10.320 0.013 1.00 86.62 87 VAL A O 1
ATOM 688 N N . PRO A 1 88 ? -3.524 -11.299 -0.086 1.00 84.19 88 PRO A N 1
ATOM 689 C CA . PRO A 1 88 ? -3.289 -12.188 1.043 1.00 84.19 88 PRO A CA 1
ATOM 690 C C . PRO A 1 88 ? -2.087 -13.106 0.795 1.00 84.19 88 PRO A C 1
ATOM 692 O O . PRO A 1 88 ? -1.940 -13.703 -0.275 1.00 84.19 88 PRO A O 1
ATOM 695 N N . ARG A 1 89 ? -1.224 -13.252 1.802 1.00 81.69 89 ARG A N 1
ATOM 696 C CA . ARG A 1 89 ? 0.016 -14.040 1.697 1.00 81.69 89 ARG A CA 1
ATOM 697 C C . ARG A 1 89 ? -0.246 -15.513 1.360 1.00 81.69 89 ARG A C 1
ATOM 699 O O . ARG A 1 89 ? 0.542 -16.125 0.648 1.00 81.69 89 ARG A O 1
ATOM 706 N N . GLU A 1 90 ? -1.347 -16.076 1.836 1.00 73.38 90 GLU A N 1
ATOM 707 C CA . GLU A 1 90 ? -1.724 -17.466 1.553 1.00 73.38 90 GLU A CA 1
ATOM 708 C C . GLU A 1 90 ? -2.073 -17.677 0.073 1.00 73.38 90 GLU A C 1
ATOM 710 O O . GLU A 1 90 ? -1.674 -18.671 -0.537 1.00 73.38 90 GLU A O 1
ATOM 715 N N . ALA A 1 91 ? -2.756 -16.708 -0.542 1.00 68.50 91 ALA A N 1
ATOM 716 C CA . ALA A 1 91 ? -3.071 -16.751 -1.964 1.00 68.50 91 ALA A CA 1
ATOM 717 C C . ALA A 1 91 ? -1.811 -16.590 -2.830 1.00 68.50 91 ALA A C 1
ATOM 719 O O . ALA A 1 91 ? -1.636 -17.310 -3.815 1.00 68.50 91 ALA A O 1
ATOM 720 N N . ALA A 1 92 ? -0.889 -15.721 -2.405 1.00 66.31 92 ALA A N 1
ATOM 721 C CA . ALA A 1 92 ? 0.432 -15.582 -3.009 1.00 66.31 92 ALA A CA 1
ATOM 722 C C . ALA A 1 92 ? 1.225 -16.901 -3.012 1.00 66.31 92 ALA A C 1
ATOM 724 O O . ALA A 1 92 ? 1.795 -17.286 -4.033 1.00 66.31 92 ALA A O 1
ATOM 725 N N . GLN A 1 93 ? 1.241 -17.617 -1.884 1.00 64.12 93 GLN A N 1
ATOM 726 C CA . GLN A 1 93 ? 1.956 -18.890 -1.736 1.00 64.12 93 GLN A CA 1
ATOM 727 C C . GLN A 1 93 ? 1.327 -20.012 -2.572 1.00 64.12 93 GLN A C 1
ATOM 729 O O . GLN A 1 93 ? 2.043 -20.752 -3.247 1.00 64.12 93 GLN A O 1
ATOM 734 N N . ARG A 1 94 ? -0.012 -20.101 -2.614 1.00 58.22 94 ARG A N 1
ATOM 735 C CA . ARG A 1 94 ? -0.737 -21.060 -3.475 1.00 58.22 94 ARG A CA 1
ATOM 736 C C . ARG A 1 94 ? -0.500 -20.834 -4.969 1.00 58.22 94 ARG A C 1
ATOM 738 O O . ARG A 1 94 ? -0.629 -21.771 -5.752 1.00 58.22 94 ARG A O 1
ATOM 745 N N . SER A 1 95 ? -0.192 -19.602 -5.368 1.00 58.78 95 SER A N 1
ATOM 746 C CA . SER A 1 95 ? 0.192 -19.282 -6.741 1.00 58.78 95 SER A CA 1
ATOM 747 C C . SER A 1 95 ? 1.627 -19.716 -7.064 1.00 58.78 95 S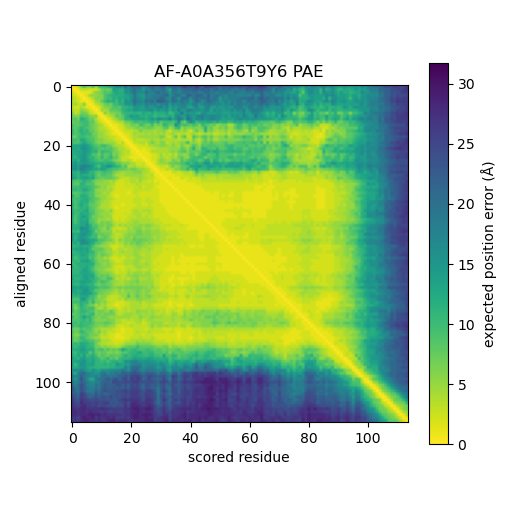ER A C 1
ATOM 749 O O . SER A 1 95 ? 1.891 -20.121 -8.190 1.00 58.78 95 SER A O 1
ATOM 751 N N . GLN A 1 96 ? 2.547 -19.668 -6.098 1.00 56.56 96 GLN A N 1
ATOM 752 C CA . GLN A 1 96 ? 3.948 -20.061 -6.298 1.00 56.56 96 GLN A CA 1
ATOM 753 C C . GLN A 1 96 ? 4.113 -21.581 -6.393 1.00 56.56 96 GLN A C 1
ATOM 755 O O . GLN A 1 96 ? 4.875 -22.061 -7.230 1.00 56.56 96 GLN A O 1
ATOM 760 N N . SER A 1 97 ? 3.358 -22.345 -5.593 1.00 51.97 97 SER A N 1
ATOM 761 C CA . SER A 1 97 ? 3.412 -23.815 -5.582 1.00 51.97 97 SER A CA 1
ATOM 762 C C . SER A 1 97 ? 2.865 -24.481 -6.852 1.00 51.97 97 SER A C 1
ATOM 764 O O . SER A 1 97 ? 3.064 -25.676 -7.043 1.00 51.97 97 SER A O 1
ATOM 766 N N . ARG A 1 98 ? 2.205 -23.722 -7.738 1.00 47.66 98 ARG A N 1
ATOM 767 C CA . ARG A 1 98 ? 1.644 -24.203 -9.014 1.00 47.66 98 ARG A CA 1
ATOM 768 C C . ARG A 1 98 ? 2.446 -23.788 -10.254 1.00 47.66 98 ARG A C 1
ATOM 770 O O . ARG A 1 98 ? 1.950 -23.945 -11.362 1.00 47.66 98 ARG A O 1
ATOM 777 N N . GLY A 1 99 ? 3.682 -23.310 -10.075 1.00 39.16 99 GLY A N 1
ATOM 778 C CA . GLY A 1 99 ? 4.613 -23.052 -11.181 1.00 39.16 99 GLY A CA 1
ATOM 779 C C . GLY A 1 99 ? 4.840 -21.574 -11.495 1.00 39.16 99 GLY A C 1
ATOM 780 O O . GLY A 1 99 ? 4.765 -21.175 -12.653 1.00 39.16 99 GLY A O 1
ATOM 781 N N . TRP A 1 100 ? 5.157 -20.754 -10.487 1.00 42.38 100 TRP A N 1
ATOM 782 C CA . TRP A 1 100 ? 5.596 -19.375 -10.731 1.00 42.38 100 TRP A CA 1
ATOM 783 C C . TRP A 1 100 ? 6.882 -19.035 -9.964 1.00 42.38 100 TRP A C 1
ATOM 785 O O . TRP A 1 100 ? 6.861 -18.700 -8.779 1.00 42.38 100 TRP A O 1
ATOM 795 N N . VAL A 1 101 ? 8.019 -19.112 -10.666 1.00 40.97 101 VAL A N 1
ATOM 796 C CA . VAL A 1 101 ? 9.356 -18.699 -10.201 1.00 40.97 101 VAL A CA 1
ATOM 797 C C . VAL A 1 101 ? 9.619 -17.285 -10.715 1.00 40.97 101 VAL A C 1
ATOM 799 O O . VAL A 1 101 ? 10.296 -17.081 -11.715 1.00 40.97 101 VAL A O 1
ATOM 802 N N . GLY A 1 102 ? 9.008 -16.288 -10.079 1.00 36.84 102 GLY A N 1
ATOM 803 C CA . GLY A 1 102 ? 9.086 -14.918 -10.588 1.00 36.84 102 GLY A CA 1
ATOM 804 C C . GLY A 1 102 ? 8.883 -13.817 -9.562 1.00 36.84 102 GLY A C 1
ATOM 805 O O . GLY A 1 102 ? 8.507 -12.730 -9.961 1.00 36.84 102 GLY A O 1
ATOM 806 N N . ALA A 1 103 ? 9.061 -14.059 -8.256 1.00 39.84 103 ALA A N 1
ATOM 807 C CA . ALA A 1 103 ? 9.075 -12.973 -7.254 1.00 39.84 103 ALA A CA 1
ATOM 808 C C . ALA A 1 103 ? 9.422 -13.399 -5.815 1.00 39.84 103 ALA A C 1
ATOM 810 O O . ALA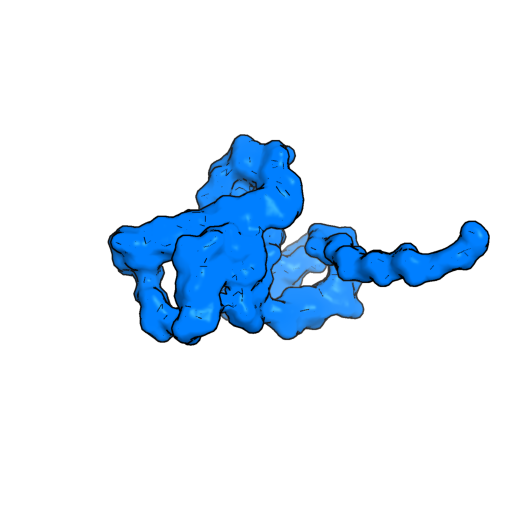 A 1 103 ? 9.297 -12.581 -4.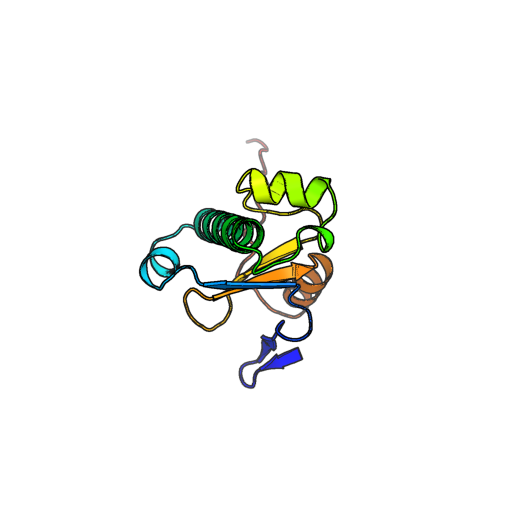905 1.00 39.84 103 ALA A O 1
ATOM 811 N N . LEU A 1 104 ? 9.859 -14.630 -5.550 1.00 38.91 104 LEU A N 1
ATOM 812 C CA . LEU A 1 104 ? 10.437 -14.966 -4.252 1.00 38.91 104 LEU A CA 1
ATOM 813 C C . LEU A 1 104 ? 11.911 -15.291 -4.433 1.00 38.91 104 LEU A C 1
ATOM 815 O O . LEU A 1 104 ? 12.267 -16.409 -4.779 1.00 38.91 104 LEU A O 1
ATOM 819 N N . SER A 1 105 ? 12.774 -14.324 -4.140 1.00 34.72 105 SER A N 1
ATOM 820 C CA . SER A 1 105 ? 14.020 -14.678 -3.469 1.00 34.72 105 SER A CA 1
ATOM 821 C C . SER A 1 105 ? 13.649 -14.953 -2.012 1.00 34.72 105 SER A C 1
ATOM 823 O O . SER A 1 105 ? 13.345 -13.997 -1.287 1.00 34.72 105 SER A O 1
ATOM 825 N N . PRO A 1 106 ? 13.617 -16.212 -1.546 1.00 34.75 106 PRO A N 1
ATOM 826 C CA . PRO A 1 106 ? 13.699 -16.445 -0.123 1.00 34.75 106 PRO A CA 1
ATOM 827 C C . PRO A 1 106 ? 15.091 -15.973 0.309 1.00 34.75 106 PRO A C 1
ATOM 829 O O . PRO A 1 106 ? 16.111 -16.504 -0.122 1.00 34.75 106 PRO A O 1
ATOM 832 N N . LEU A 1 107 ? 15.143 -14.940 1.150 1.00 38.56 107 LEU A N 1
ATOM 833 C CA . LEU A 1 107 ? 16.280 -14.765 2.046 1.00 38.56 107 LEU A CA 1
ATOM 834 C C . LEU A 1 107 ? 16.240 -15.947 3.020 1.00 38.56 107 LEU A C 1
ATOM 836 O O . LEU A 1 107 ? 15.689 -15.836 4.110 1.00 38.56 107 LEU A O 1
ATOM 840 N N . VAL A 1 108 ? 16.771 -17.087 2.592 1.00 34.88 108 VAL A N 1
ATOM 841 C CA . VAL A 1 108 ? 17.293 -18.095 3.504 1.00 34.88 108 VAL A CA 1
ATOM 842 C C . VAL A 1 108 ? 18.779 -17.805 3.579 1.00 34.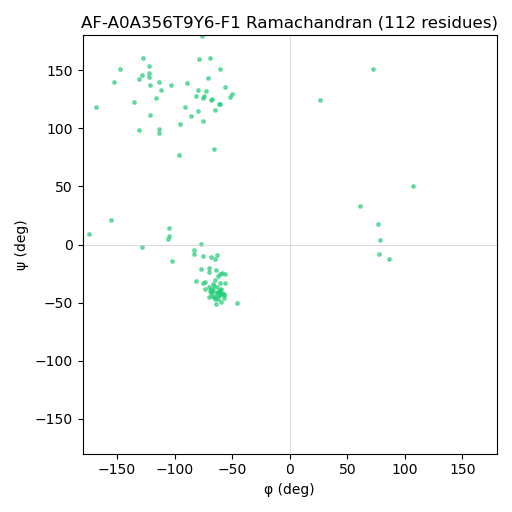88 108 VAL A C 1
ATOM 844 O O . VAL A 1 108 ? 19.532 -18.059 2.641 1.00 34.88 108 VAL A O 1
ATOM 847 N N . GLY A 1 109 ? 19.184 -17.193 4.689 1.00 38.28 109 GLY A N 1
ATOM 848 C CA . GLY A 1 109 ? 20.567 -17.286 5.110 1.00 38.28 109 GLY A CA 1
ATOM 849 C C . GLY A 1 109 ? 20.873 -18.758 5.349 1.00 38.28 109 GLY A C 1
ATOM 850 O O . GLY A 1 109 ? 20.217 -19.393 6.168 1.00 38.28 109 GLY A O 1
ATOM 851 N N . GLN A 1 110 ? 21.857 -19.283 4.634 1.00 32.84 110 GLN A N 1
ATOM 852 C CA . GLN A 1 110 ? 22.647 -20.397 5.126 1.00 32.84 110 GLN A CA 1
ATOM 853 C C . GLN A 1 110 ? 24.056 -19.862 5.326 1.00 32.84 110 GLN A C 1
ATOM 855 O O . GLN A 1 110 ? 24.839 -19.748 4.388 1.00 32.84 110 GLN A O 1
ATOM 860 N N . GLY A 1 111 ? 24.346 -19.480 6.566 1.00 31.91 111 GLY A N 1
ATOM 861 C CA . GLY A 1 111 ? 25.666 -19.760 7.093 1.00 31.91 111 GLY A CA 1
ATOM 862 C C . GLY A 1 111 ? 25.713 -21.250 7.410 1.00 31.91 111 GLY A C 1
ATOM 863 O O . GLY A 1 111 ? 24.810 -21.749 8.074 1.00 31.91 111 GLY A O 1
ATOM 864 N N . SER A 1 112 ? 26.729 -21.939 6.901 1.00 34.28 112 SER A N 1
ATOM 865 C CA . SER A 1 112 ? 27.465 -22.954 7.653 1.00 34.28 112 SER A CA 1
ATOM 866 C 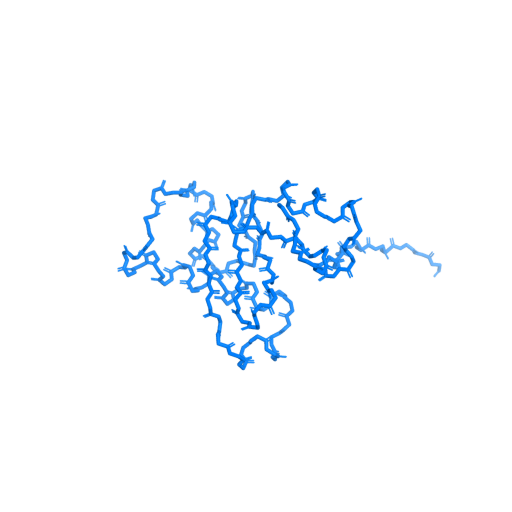C . SER A 1 112 ? 28.729 -23.345 6.888 1.00 34.28 112 SER A C 1
ATOM 868 O O . SER A 1 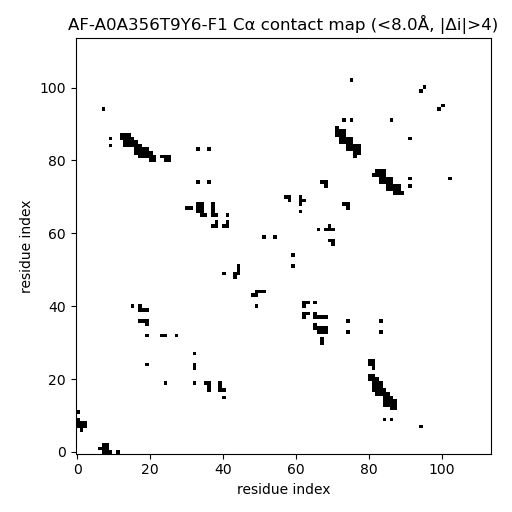112 ? 28.661 -23.824 5.761 1.00 34.28 112 SER A O 1
ATOM 870 N N . SER A 1 113 ? 29.850 -23.073 7.555 1.00 37.25 113 SER A N 1
ATOM 871 C CA . SER A 1 113 ? 31.149 -23.751 7.567 1.00 37.25 113 SER A CA 1
ATOM 872 C C . SER A 1 113 ? 31.598 -24.556 6.347 1.00 37.25 113 SER A C 1
ATOM 874 O O . SER A 1 113 ? 31.019 -25.597 6.038 1.00 37.25 113 SER A O 1
ATOM 876 N N . ARG A 1 114 ? 32.776 -24.192 5.830 1.00 42.75 114 ARG A N 1
ATOM 877 C CA . ARG A 1 114 ? 33.968 -25.052 5.896 1.00 42.75 114 ARG A CA 1
ATOM 878 C C . ARG A 1 114 ? 35.186 -24.206 6.226 1.00 42.75 114 ARG A C 1
ATOM 880 O O . ARG A 1 114 ? 35.194 -23.038 5.782 1.00 42.75 114 ARG A O 1
#

Radius of gyration: 15.02 Å; Cα contacts (8 Å, |Δi|>4): 140; chains: 1; bounding box: 45×36×35 Å

Secondary structure (DSSP, 8-state):
-B-TTSPBP-TTT-SEEEE--HHHHHHS-HHHHHHHHHHHHHHHHHTTSS-GGGS-HHHHHHHHTT-S-BTTEEEEE-SSTTEEEEEEHHHHHHHHTTT--SS-----------

Foldseek 3Di:
DADPVRHDDCVVFFPDKDFQDQVCLVPPDLLRLLLSRLQRVVVCCVVVVDPPVVDDPQQVVCSVVSGSDGVQWHWDDDPPRRMITIGGVVVVVVSVVVDDPDRDPPPPDDDDDD

Sequence (114 aa):
MYDRRGLPIFDDIAAVDSNLGRQTALTGRYRGTMRAATRDLRGMINRGEMSAGRFTPAQLRAIRGGRAQTPGYTWHHHQNIGRMQLVPREAAQRSQSRGWVGALSPLVGQGSSR

pLDDT: mean 74.5, std 19.58, range [31.91, 96.5]

Mean predicted aligned error: 10.24 Å

Nearest PDB structures (foldseek):
  2kko-assembly1_B  TM=2.050E-01  e=3.996E+00  Mycobacterium tuberculosis variant bovis
  6gz5-assembly1_Ct  TM=3.165E-01  e=6.325E+00  Oryctolagus cuniculus
  3pqj-assembly2_C  TM=1.953E-01  e=3.996E+00  Xylella fastidiosa